Protein AF-A0A1F6MD33-F1 (afdb_monomer)

pLDDT: mean 93.13, std 9.84, range [43.56, 98.75]

InterPro domains:
  IPR003477 mRNA interferase PemK-like [PF02452] (29-119)
  IPR011067 Plasmid maintenance toxin/Cell growth inhibitor [G3DSA:2.30.30.110] (26-127)

Organism: NCBI:txid1798683

Sequence (127 aa):
MIIDKRFDAWNTLKKNIHAGERVPLFHEREIWWCALGANVGFEQDGKNELFERPVLVLKKFNRYVLFILPLTRSRRRTAYTYDMGHNDSAIILSQVRLVSSKRLLRRMRKMAVWQFNEVRCVFLALV

Foldseek 3Di:
DPPPFPQVLQVVLVVVLVPDPDQDDDDAQWKFWFQPGTDPDPADWADDSSSTFIWGFLADPDSFKTKIWTKDQDPDDDLQWADPDDRRIITRLVNIDMDTSSRGDGIDGGHDPVSSVVSVVSSVVVD

Secondary structure (DSSP, 8-state):
------HHHHHHHHHHHHH--------TTEEEEEE----STTS---BTTTTEEEEEEEEE-SSSEEEEEEEE------TTEEE--SSS-EEEGGG-EEEEGGGEEEEEEE--HHHHHHHHHHHHTT-

Structure (mmCIF, N/CA/C/O backbone):
data_AF-A0A1F6MD33-F1
#
_entry.id   AF-A0A1F6MD33-F1
#
loop_
_atom_site.group_PDB
_atom_site.id
_atom_site.type_symbol
_atom_site.label_atom_id
_atom_site.label_alt_id
_atom_site.label_comp_id
_atom_site.label_asym_id
_atom_site.label_entity_id
_atom_site.label_seq_id
_atom_site.pdbx_PDB_ins_code
_atom_site.Cartn_x
_atom_site.Cartn_y
_atom_site.Cartn_z
_atom_site.occupancy
_atom_site.B_iso_or_equiv
_atom_site.auth_seq_id
_atom_site.auth_comp_id
_atom_site.au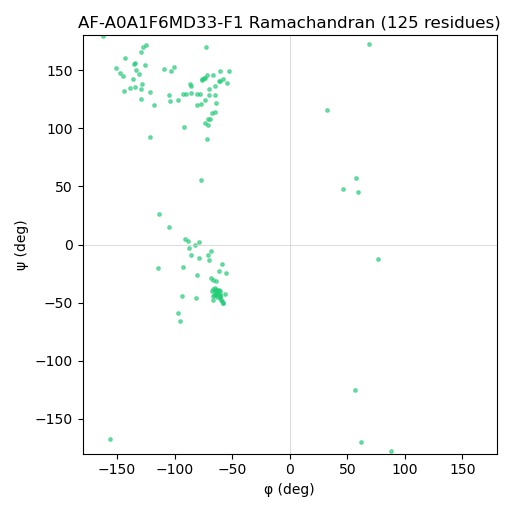th_asym_id
_atom_site.auth_atom_id
_atom_site.pdbx_PDB_model_num
ATOM 1 N N . MET A 1 1 ? 4.272 -23.199 -16.114 1.00 43.56 1 MET A N 1
ATOM 2 C CA . MET A 1 1 ? 3.913 -23.728 -14.782 1.00 43.56 1 MET A CA 1
ATOM 3 C C . MET A 1 1 ? 2.929 -22.748 -14.158 1.00 43.56 1 MET A C 1
ATOM 5 O O . MET A 1 1 ? 3.335 -21.636 -13.840 1.00 43.56 1 MET A O 1
ATOM 9 N N . ILE A 1 2 ? 1.634 -23.078 -14.116 1.00 52.53 2 ILE A N 1
ATOM 10 C CA . ILE A 1 2 ? 0.643 -22.235 -13.432 1.00 52.53 2 ILE A CA 1
ATOM 11 C C . ILE A 1 2 ? 0.952 -22.368 -11.942 1.00 52.53 2 ILE A C 1
ATOM 13 O O . ILE A 1 2 ? 0.788 -23.440 -11.370 1.00 52.53 2 ILE A O 1
ATOM 17 N N . ILE A 1 3 ? 1.506 -21.315 -11.343 1.00 62.78 3 ILE A N 1
ATOM 18 C CA . ILE A 1 3 ? 1.610 -21.236 -9.889 1.00 62.78 3 ILE A CA 1
ATOM 19 C C . ILE A 1 3 ? 0.179 -21.117 -9.392 1.00 62.78 3 ILE A C 1
ATOM 21 O O . ILE A 1 3 ? -0.482 -20.113 -9.666 1.00 62.78 3 ILE A O 1
ATOM 25 N N . ASP A 1 4 ? -0.289 -22.149 -8.701 1.00 78.12 4 ASP A N 1
ATOM 26 C CA . ASP A 1 4 ? -1.607 -22.124 -8.098 1.00 78.12 4 ASP A CA 1
ATOM 27 C C . ASP A 1 4 ? -1.626 -21.037 -7.016 1.00 78.12 4 ASP A C 1
ATOM 29 O O . ASP A 1 4 ? -0.853 -21.059 -6.047 1.00 78.12 4 ASP A O 1
ATOM 33 N N . LYS A 1 5 ? -2.420 -19.989 -7.242 1.00 87.44 5 LYS A N 1
ATOM 34 C CA . LYS A 1 5 ? -2.508 -18.872 -6.302 1.00 87.44 5 LYS A CA 1
ATOM 35 C C . LYS A 1 5 ? -3.350 -19.315 -5.112 1.00 87.44 5 LYS A C 1
ATOM 37 O O . LYS A 1 5 ? -4.385 -19.950 -5.257 1.00 87.44 5 LYS A O 1
ATOM 42 N N . ARG A 1 6 ? -2.955 -18.892 -3.910 1.00 93.88 6 ARG A N 1
ATOM 43 C CA . ARG A 1 6 ? -3.633 -19.239 -2.647 1.00 93.88 6 ARG A CA 1
ATOM 44 C C . ARG A 1 6 ? -4.930 -18.435 -2.429 1.00 93.88 6 ARG A C 1
ATOM 46 O O . ARG A 1 6 ? -5.063 -17.745 -1.417 1.00 93.88 6 ARG A O 1
ATOM 53 N N . PHE A 1 7 ? -5.864 -18.483 -3.380 1.00 95.69 7 PHE A N 1
ATOM 54 C CA . PHE A 1 7 ? -7.109 -17.707 -3.342 1.00 95.69 7 PHE A CA 1
ATOM 55 C C . PHE A 1 7 ? -8.009 -18.087 -2.164 1.00 95.69 7 PHE A C 1
ATOM 57 O O . PHE A 1 7 ? -8.503 -17.192 -1.479 1.00 95.69 7 PHE A O 1
ATOM 64 N N . ASP A 1 8 ? -8.157 -19.378 -1.863 1.00 96.50 8 ASP A N 1
ATOM 65 C CA . ASP A 1 8 ? -9.012 -19.831 -0.758 1.00 96.50 8 ASP A CA 1
ATOM 66 C C . ASP A 1 8 ? -8.469 -19.401 0.604 1.00 96.50 8 ASP A C 1
ATOM 68 O O . ASP A 1 8 ? -9.197 -18.847 1.430 1.00 96.50 8 ASP A O 1
ATOM 72 N N . ALA A 1 9 ? -7.158 -19.550 0.814 1.00 96.75 9 ALA A N 1
ATOM 73 C CA . ALA A 1 9 ? -6.505 -19.065 2.027 1.00 96.75 9 ALA A CA 1
ATOM 74 C C . ALA A 1 9 ? -6.641 -17.539 2.168 1.00 96.75 9 ALA A C 1
ATOM 76 O O . ALA A 1 9 ? -6.893 -17.035 3.266 1.00 96.75 9 ALA A O 1
ATOM 77 N N . TRP A 1 10 ? -6.540 -16.795 1.060 1.00 97.25 10 TRP A N 1
ATOM 78 C CA . TRP A 1 10 ? -6.803 -15.359 1.070 1.00 97.25 10 TRP A CA 1
ATOM 79 C C . TRP A 1 10 ? -8.262 -15.042 1.410 1.00 97.25 10 TRP A C 1
ATOM 81 O O . TRP A 1 10 ? -8.515 -14.122 2.185 1.00 97.25 10 TRP A O 1
ATOM 91 N N . ASN A 1 11 ? -9.228 -15.788 0.874 1.00 97.69 11 ASN A N 1
ATOM 92 C CA . ASN A 1 11 ? -10.643 -15.582 1.169 1.00 97.69 11 ASN A CA 1
ATOM 93 C C . ASN A 1 11 ? -10.938 -15.769 2.664 1.00 97.69 11 ASN A C 1
ATOM 95 O O . ASN A 1 11 ? -11.596 -14.922 3.272 1.00 97.69 11 ASN A O 1
ATOM 99 N N . THR A 1 12 ? -10.386 -16.819 3.277 1.00 98.00 12 THR A N 1
ATOM 100 C CA . THR A 1 12 ? -10.483 -17.052 4.725 1.00 98.00 12 THR A CA 1
ATOM 101 C C . THR A 1 12 ? -9.907 -15.877 5.516 1.00 98.00 12 THR A C 1
ATOM 103 O O . THR A 1 12 ? -10.592 -15.310 6.367 1.00 98.00 12 THR A O 1
ATOM 106 N N . LEU A 1 13 ? -8.692 -15.423 5.188 1.00 97.62 13 LEU A N 1
ATOM 107 C CA . LEU A 1 13 ? -8.091 -14.270 5.863 1.00 97.62 13 LEU A CA 1
ATOM 108 C C . LEU A 1 13 ? -8.893 -12.977 5.643 1.00 97.62 13 LEU A C 1
ATOM 110 O O . LEU A 1 13 ? -9.061 -12.187 6.570 1.00 97.62 13 LEU A O 1
ATOM 114 N N . LYS A 1 14 ? -9.421 -12.752 4.435 1.00 97.75 14 LYS A N 1
ATOM 115 C CA . LYS A 1 14 ? -10.239 -11.579 4.102 1.00 97.75 14 LYS A CA 1
ATOM 116 C C . LYS A 1 14 ? -11.497 -11.517 4.972 1.00 97.75 14 LYS A C 1
ATOM 118 O O . LYS A 1 14 ? -11.823 -10.433 5.455 1.00 97.75 14 LYS A O 1
ATOM 123 N N . LYS A 1 15 ? -12.170 -12.651 5.201 1.00 98.44 15 LYS A N 1
ATOM 124 C CA . LYS A 1 15 ? -13.323 -12.740 6.117 1.00 98.44 15 LYS A CA 1
ATOM 125 C C . LYS A 1 15 ? -12.926 -12.355 7.544 1.00 98.44 15 LYS A C 1
ATOM 127 O O . LYS A 1 15 ? -13.603 -11.532 8.151 1.00 98.44 15 LYS A O 1
ATOM 132 N N . ASN A 1 16 ? -11.782 -12.841 8.027 1.00 97.69 16 ASN A N 1
ATOM 133 C CA . ASN A 1 16 ? -11.270 -12.492 9.358 1.00 97.69 16 ASN A CA 1
ATOM 134 C C . ASN A 1 16 ? -10.933 -10.996 9.481 1.00 97.69 16 ASN A C 1
ATOM 136 O O . ASN A 1 16 ? -11.313 -10.354 10.456 1.00 97.69 16 ASN A O 1
ATOM 140 N N . ILE A 1 17 ? -10.277 -10.408 8.471 1.00 97.56 17 ILE A N 1
ATOM 141 C CA . ILE A 1 17 ? -9.997 -8.960 8.421 1.00 97.56 17 ILE A CA 1
ATOM 142 C C . ILE A 1 17 ? -11.301 -8.152 8.429 1.00 97.56 17 ILE A C 1
ATOM 144 O O . ILE A 1 17 ? -11.373 -7.101 9.063 1.00 97.56 17 ILE A O 1
ATOM 148 N N . HIS A 1 18 ? -12.326 -8.617 7.711 1.00 97.75 18 HIS A N 1
ATOM 149 C CA . HIS A 1 18 ? -13.623 -7.951 7.667 1.00 97.75 18 HIS A CA 1
ATOM 150 C C . HIS A 1 18 ? -14.334 -7.988 9.026 1.00 97.75 18 HIS A C 1
ATOM 152 O O . HIS A 1 18 ? -14.785 -6.935 9.487 1.00 97.75 18 HIS A O 1
ATOM 158 N N . ALA A 1 19 ? -14.382 -9.163 9.661 1.00 97.81 19 ALA A N 1
ATOM 159 C CA . ALA A 1 19 ? -15.023 -9.381 10.956 1.00 97.81 19 ALA A CA 1
ATOM 160 C C . ALA A 1 19 ? -14.290 -8.687 12.116 1.00 97.81 19 ALA A C 1
ATOM 162 O O . ALA A 1 19 ? -14.922 -8.284 13.085 1.00 97.81 19 ALA A O 1
ATOM 163 N N . GLY A 1 20 ? -12.970 -8.501 12.014 1.00 95.00 20 GLY A N 1
ATOM 164 C CA . GLY A 1 20 ? -12.183 -7.845 13.054 1.00 95.00 20 GLY A CA 1
ATOM 165 C C . GLY A 1 20 ? -12.619 -6.401 13.329 1.00 95.00 20 GLY A C 1
ATOM 166 O O . GLY A 1 20 ? -12.898 -5.622 12.414 1.00 95.00 20 GLY A O 1
ATOM 167 N N . GLU A 1 21 ? -12.617 -6.011 14.601 1.00 93.31 21 GLU A N 1
ATOM 168 C CA . GLU A 1 21 ? -13.035 -4.674 15.057 1.00 93.31 21 GLU A CA 1
ATOM 169 C C . GLU A 1 21 ? -11.912 -3.629 14.997 1.00 93.31 21 GLU A C 1
ATOM 171 O O . GLU A 1 21 ? -12.137 -2.432 15.167 1.00 93.31 21 GLU A O 1
ATOM 176 N N . ARG A 1 22 ? -10.677 -4.065 14.729 1.00 93.88 22 ARG A N 1
ATOM 177 C CA . ARG A 1 22 ? -9.501 -3.195 14.728 1.00 93.88 22 ARG A CA 1
ATOM 178 C C . ARG A 1 22 ? -9.593 -2.129 13.634 1.00 93.88 22 ARG A C 1
ATOM 180 O O . ARG A 1 22 ? -9.609 -2.442 12.445 1.00 93.88 22 ARG A O 1
ATOM 187 N N . VAL A 1 23 ? -9.525 -0.862 14.042 1.00 94.44 23 VAL A N 1
ATOM 188 C CA . VAL A 1 23 ? -9.449 0.304 13.146 1.00 94.44 23 VAL A CA 1
ATOM 189 C C . VAL A 1 23 ? -8.167 1.083 13.450 1.00 94.44 23 VAL A C 1
ATOM 191 O O . VAL A 1 23 ? -8.157 1.933 14.343 1.00 94.44 23 VAL A O 1
ATOM 194 N N . PRO A 1 24 ? -7.062 0.798 12.740 1.00 96.06 24 PRO A N 1
ATOM 195 C CA . PRO A 1 24 ? -5.795 1.481 12.961 1.00 96.06 24 PRO A CA 1
ATOM 196 C C . PRO A 1 24 ? -5.905 2.987 12.701 1.00 96.06 24 PRO A C 1
ATOM 198 O O . PRO A 1 24 ? -6.538 3.420 11.736 1.00 96.06 24 PRO A O 1
ATOM 201 N N . LEU A 1 25 ? -5.236 3.792 13.530 1.00 97.00 25 LEU A N 1
ATOM 202 C CA . LEU A 1 25 ? -4.970 5.193 13.216 1.00 97.00 25 LEU A CA 1
ATOM 203 C C . LEU A 1 25 ? -3.764 5.270 12.280 1.00 97.00 25 LEU A C 1
ATOM 205 O O . LEU A 1 25 ? -2.720 4.686 12.557 1.00 97.00 25 LEU A O 1
ATOM 209 N N . PHE A 1 26 ? -3.916 5.998 11.179 1.00 98.38 26 PHE A N 1
ATOM 210 C CA . PHE A 1 26 ? -2.888 6.153 10.155 1.00 98.38 26 PHE A CA 1
ATOM 211 C C . PHE A 1 26 ? -2.898 7.570 9.577 1.00 98.38 26 PHE A C 1
ATOM 213 O O . PHE A 1 26 ? -3.906 8.295 9.651 1.00 98.38 26 PHE A O 1
ATOM 220 N N . HIS A 1 27 ? -1.778 7.933 8.958 1.00 98.56 27 HIS A N 1
ATOM 221 C CA . HIS A 1 27 ? -1.562 9.226 8.316 1.00 98.56 27 HIS A CA 1
ATOM 222 C C . HIS A 1 27 ? -0.896 9.065 6.950 1.00 98.56 27 HIS A C 1
ATOM 224 O O . HIS A 1 27 ? -0.173 8.101 6.703 1.00 98.56 27 HIS A O 1
ATOM 230 N N . GLU A 1 28 ? -1.106 10.047 6.073 1.00 98.75 28 GLU A N 1
ATOM 231 C CA . GLU A 1 28 ? -0.328 10.179 4.839 1.00 98.75 2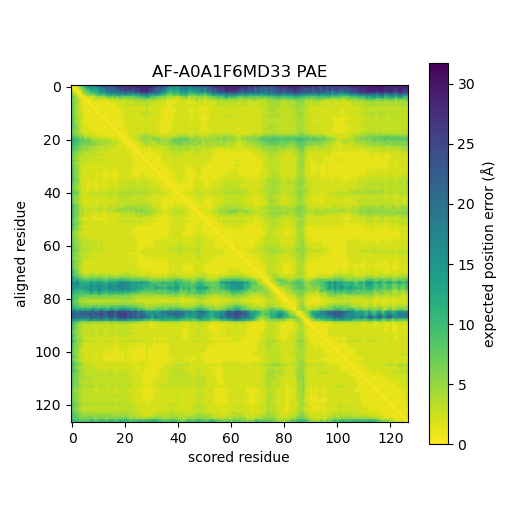8 GLU A CA 1
ATOM 232 C C . GLU A 1 28 ? 1.176 10.171 5.158 1.00 98.75 28 GLU A C 1
ATOM 234 O O . GLU A 1 28 ? 1.598 10.624 6.232 1.00 98.75 28 GLU A O 1
ATOM 239 N N . ARG A 1 29 ? 1.983 9.666 4.216 1.00 98.38 29 ARG A N 1
ATOM 240 C CA . ARG A 1 29 ? 3.441 9.447 4.334 1.00 98.38 29 ARG A CA 1
ATOM 241 C C . ARG A 1 29 ? 3.860 8.240 5.158 1.00 98.38 29 ARG A C 1
ATOM 243 O O . ARG A 1 29 ? 5.037 7.884 5.157 1.00 98.38 29 ARG A O 1
ATOM 250 N N . GLU A 1 30 ? 2.957 7.621 5.903 1.00 98.56 30 GLU A N 1
ATOM 251 C CA . GLU A 1 30 ? 3.314 6.428 6.660 1.00 98.56 30 GLU A CA 1
ATOM 252 C C . GLU A 1 30 ? 3.455 5.219 5.740 1.00 98.56 30 GLU A C 1
ATOM 254 O O . GLU A 1 30 ? 2.703 5.050 4.784 1.00 98.56 30 GLU A O 1
ATOM 259 N N . ILE A 1 31 ? 4.422 4.365 6.057 1.00 97.94 31 ILE A N 1
ATOM 260 C CA . ILE A 1 31 ? 4.607 3.072 5.416 1.00 97.94 31 ILE A CA 1
ATOM 261 C C . ILE A 1 31 ? 4.114 2.005 6.382 1.00 97.94 31 ILE A C 1
ATOM 263 O O . ILE A 1 31 ? 4.520 1.973 7.547 1.00 97.94 31 ILE A O 1
ATOM 267 N N . TRP A 1 32 ? 3.256 1.128 5.885 1.00 98.44 32 TRP A N 1
ATOM 268 C CA . TRP A 1 32 ? 2.591 0.089 6.658 1.00 98.44 32 TRP A CA 1
ATOM 269 C C . TRP A 1 32 ? 2.708 -1.254 5.959 1.00 98.44 32 TRP A C 1
ATOM 271 O O . TRP A 1 32 ? 2.633 -1.324 4.739 1.00 98.44 32 TRP A O 1
ATOM 281 N N . TRP A 1 33 ? 2.801 -2.336 6.722 1.00 98.06 33 TRP A N 1
ATOM 282 C CA . TRP A 1 33 ? 2.424 -3.640 6.187 1.00 98.06 33 TRP A CA 1
ATOM 283 C C . TRP A 1 33 ? 0.911 -3.682 6.013 1.00 98.06 33 TRP A C 1
ATOM 285 O O . TRP A 1 33 ? 0.169 -3.356 6.941 1.00 98.06 33 TRP A O 1
ATOM 295 N N . CYS A 1 34 ? 0.466 -4.066 4.824 1.00 98.12 34 CYS A N 1
ATOM 296 C CA . CYS A 1 34 ? -0.937 -4.121 4.446 1.00 98.12 34 CYS A CA 1
ATOM 297 C C . CYS A 1 34 ? -1.262 -5.482 3.837 1.00 98.12 34 CYS A C 1
ATOM 299 O O . CYS A 1 34 ? -0.523 -5.958 2.972 1.00 98.12 34 CYS A O 1
ATOM 301 N N . ALA A 1 35 ? -2.373 -6.081 4.261 1.00 98.19 35 ALA A N 1
ATOM 302 C CA . ALA A 1 35 ? -2.925 -7.291 3.665 1.00 98.19 35 ALA A CA 1
ATOM 303 C C . ALA A 1 35 ? -3.535 -6.972 2.283 1.00 98.19 35 ALA A C 1
ATOM 305 O O . ALA A 1 35 ? -4.712 -6.599 2.164 1.00 98.19 35 ALA A O 1
ATOM 306 N N . LEU A 1 36 ? -2.715 -7.089 1.234 1.00 97.31 36 LEU A N 1
ATOM 307 C CA . LEU A 1 36 ? -3.114 -6.854 -0.158 1.00 97.31 36 LEU A CA 1
ATOM 308 C C . LEU A 1 36 ? -3.834 -8.054 -0.771 1.00 97.31 36 LEU A C 1
ATOM 310 O O . LEU A 1 36 ? -4.671 -7.861 -1.651 1.00 97.31 36 LEU A O 1
ATOM 314 N N . GLY A 1 37 ? -3.561 -9.259 -0.272 1.00 97.06 37 GLY A N 1
ATOM 315 C CA . GLY A 1 37 ? -4.216 -10.478 -0.735 1.00 97.06 37 GLY A CA 1
ATOM 316 C C . GLY A 1 37 ? -3.547 -11.162 -1.920 1.00 97.06 37 GLY A C 1
ATOM 317 O O . GLY A 1 37 ? -2.507 -10.717 -2.408 1.00 97.06 37 GLY A O 1
ATOM 318 N N . ALA A 1 38 ? -4.178 -12.251 -2.359 1.00 96.44 38 ALA A N 1
ATOM 319 C CA . ALA A 1 38 ? -3.956 -12.859 -3.666 1.00 96.44 38 ALA A CA 1
ATOM 320 C C . ALA A 1 38 ? -4.930 -12.242 -4.681 1.00 96.44 38 ALA A C 1
ATOM 322 O O . ALA A 1 38 ? -6.135 -12.170 -4.426 1.00 96.44 38 ALA A O 1
ATOM 323 N N . ASN A 1 39 ? -4.400 -11.789 -5.809 1.00 95.75 39 ASN A N 1
ATOM 324 C CA . ASN A 1 39 ? -5.084 -10.987 -6.813 1.00 95.75 39 ASN A CA 1
ATOM 325 C C . ASN A 1 39 ? -5.004 -11.625 -8.204 1.00 95.75 39 ASN A C 1
ATOM 327 O O . ASN A 1 39 ? -4.293 -12.608 -8.425 1.00 95.75 39 ASN A O 1
ATOM 331 N N . VAL A 1 40 ? -5.743 -11.066 -9.158 1.00 95.50 40 VAL A N 1
ATOM 332 C CA . VAL A 1 40 ? -5.872 -11.616 -10.511 1.00 95.50 40 VAL A CA 1
ATOM 333 C C . VAL A 1 40 ? -4.729 -11.135 -11.408 1.00 95.50 40 VAL A C 1
ATOM 335 O O . VAL A 1 40 ? -4.361 -9.964 -11.401 1.00 95.50 40 VAL A O 1
ATOM 338 N N . GLY A 1 41 ? -4.155 -12.041 -12.203 1.00 93.81 41 GLY A N 1
ATOM 339 C CA . GLY A 1 41 ? -3.143 -11.688 -13.203 1.00 93.81 41 GLY A CA 1
ATOM 340 C C . GLY A 1 41 ? -1.922 -10.968 -12.612 1.00 93.81 41 GLY A C 1
ATOM 341 O O . GLY A 1 41 ? -1.273 -11.490 -11.700 1.00 93.81 41 GLY A O 1
ATOM 342 N N . PHE A 1 42 ? -1.625 -9.782 -13.158 1.00 92.25 42 PHE A N 1
ATOM 343 C CA . PHE A 1 42 ? -0.427 -8.964 -12.888 1.00 92.25 42 PHE A CA 1
ATOM 344 C C . PHE A 1 42 ? -0.583 -7.948 -11.750 1.00 92.25 42 PHE A C 1
ATOM 346 O O . PHE A 1 42 ? 0.312 -7.140 -11.488 1.00 92.25 42 PHE A O 1
ATOM 353 N N . GLU A 1 43 ? -1.726 -7.977 -11.079 1.00 95.69 43 GLU A N 1
ATOM 354 C CA . GLU A 1 43 ? -1.976 -7.217 -9.868 1.00 95.69 43 GLU A CA 1
ATOM 355 C C . GLU A 1 43 ? -0.965 -7.545 -8.759 1.00 95.69 43 GLU A C 1
ATOM 357 O O . GLU A 1 43 ? -0.557 -8.695 -8.581 1.00 95.69 43 GLU A O 1
ATOM 362 N N . GLN A 1 44 ? -0.557 -6.538 -7.980 1.00 94.94 44 GLN A N 1
ATOM 363 C CA . GLN A 1 44 ? 0.429 -6.760 -6.921 1.00 94.94 44 GLN A CA 1
ATOM 364 C C . GLN A 1 44 ? -0.129 -7.560 -5.751 1.00 94.94 44 GLN A C 1
ATOM 366 O O . GLN A 1 44 ? -0.847 -7.047 -4.892 1.00 94.94 44 GLN A O 1
ATOM 371 N N . ASP A 1 45 ? 0.327 -8.803 -5.675 1.00 95.62 45 ASP A N 1
ATOM 372 C CA . ASP A 1 45 ? 0.060 -9.701 -4.566 1.00 95.62 45 ASP A CA 1
ATOM 373 C C . ASP A 1 45 ? 0.816 -9.311 -3.298 1.00 95.62 45 ASP A C 1
ATOM 375 O O . ASP A 1 45 ? 1.970 -8.848 -3.313 1.00 95.62 45 ASP A O 1
ATOM 379 N N . GLY A 1 46 ? 0.159 -9.567 -2.173 1.00 95.19 46 GLY A N 1
ATOM 380 C CA . GLY A 1 46 ? 0.830 -9.716 -0.897 1.00 95.19 46 GLY A CA 1
ATOM 381 C C . GLY A 1 46 ? 1.592 -11.038 -0.799 1.00 95.19 46 GLY A C 1
ATOM 382 O O . GLY A 1 46 ? 1.471 -11.914 -1.652 1.00 95.19 46 GLY A O 1
ATOM 383 N N . LYS A 1 47 ? 2.413 -11.182 0.240 1.00 92.00 47 LYS A N 1
ATOM 384 C CA . LYS A 1 47 ? 3.255 -12.365 0.461 1.00 92.00 47 LYS A CA 1
ATOM 385 C C . LYS A 1 47 ? 3.050 -12.941 1.860 1.00 92.00 47 LYS A C 1
ATOM 387 O O . LYS A 1 47 ? 2.459 -12.295 2.722 1.00 92.00 47 LYS A O 1
ATOM 392 N N . ASN A 1 48 ? 3.604 -14.131 2.083 1.00 92.94 48 ASN A N 1
ATOM 393 C CA . ASN A 1 48 ? 3.551 -14.857 3.354 1.00 92.94 48 ASN A CA 1
ATOM 394 C C . ASN A 1 48 ? 2.110 -15.214 3.768 1.00 92.94 48 ASN A C 1
ATOM 396 O O . ASN A 1 48 ? 1.174 -15.099 2.979 1.00 92.94 48 ASN A O 1
ATOM 400 N N . GLU A 1 49 ? 1.932 -15.682 5.000 1.00 94.06 49 GLU A N 1
ATOM 401 C CA . GLU A 1 49 ? 0.645 -16.157 5.528 1.00 94.06 49 GLU A CA 1
ATOM 402 C C . GLU A 1 49 ? -0.424 -15.064 5.605 1.00 94.06 49 GLU A C 1
ATOM 404 O O . GLU A 1 49 ? -1.605 -15.334 5.400 1.00 94.06 49 GLU A O 1
ATOM 409 N N . LEU A 1 50 ? -0.006 -13.817 5.837 1.00 96.19 50 LEU A N 1
ATOM 410 C CA . LEU A 1 50 ? -0.909 -12.671 5.958 1.00 96.19 50 LEU A CA 1
ATOM 411 C C . LEU A 1 50 ? -1.213 -11.984 4.622 1.00 96.19 50 LEU A C 1
ATOM 413 O O . LEU A 1 50 ? -1.892 -10.956 4.608 1.00 96.19 50 LEU A O 1
ATOM 417 N N . PHE A 1 51 ? -0.698 -12.513 3.504 1.00 97.31 51 PHE A N 1
ATOM 418 C CA . PHE A 1 51 ? -0.785 -11.875 2.189 1.00 97.31 51 PHE A CA 1
ATOM 419 C C . PHE A 1 51 ? -0.424 -10.387 2.270 1.00 97.31 51 PHE A C 1
ATOM 421 O O . PHE A 1 51 ? -1.146 -9.508 1.783 1.00 97.31 51 PHE A O 1
ATOM 428 N N . GLU A 1 52 ? 0.692 -10.103 2.937 1.00 96.75 52 GLU A N 1
ATOM 429 C CA . GLU A 1 52 ? 1.088 -8.760 3.319 1.00 96.75 52 GLU A CA 1
ATOM 430 C C . GLU A 1 52 ? 2.192 -8.198 2.428 1.00 96.75 52 GLU A C 1
ATOM 432 O O . GLU A 1 52 ? 3.045 -8.913 1.895 1.00 96.75 52 GLU A O 1
ATOM 437 N N . ARG A 1 53 ? 2.179 -6.879 2.267 1.00 96.19 53 ARG A N 1
ATOM 438 C CA . ARG A 1 53 ? 3.223 -6.127 1.577 1.00 96.19 53 ARG A CA 1
ATOM 439 C C . ARG A 1 53 ? 3.364 -4.747 2.212 1.00 96.19 53 ARG A C 1
ATOM 441 O O . ARG A 1 53 ? 2.355 -4.200 2.659 1.00 96.19 53 ARG A O 1
ATOM 448 N N . PRO A 1 54 ? 4.570 -4.157 2.244 1.00 97.00 54 PRO A N 1
ATOM 449 C CA . PRO A 1 54 ? 4.716 -2.766 2.634 1.00 97.00 54 PRO A CA 1
ATOM 450 C C . PRO A 1 54 ? 4.014 -1.857 1.622 1.00 97.00 54 PRO A C 1
ATOM 452 O O . PRO A 1 54 ? 4.145 -2.050 0.414 1.00 97.00 54 PRO A O 1
ATOM 455 N N . VAL A 1 55 ? 3.282 -0.862 2.104 1.00 98.06 55 VAL A N 1
ATOM 456 C CA . VAL A 1 55 ? 2.573 0.123 1.289 1.00 98.06 55 VAL A CA 1
ATOM 457 C C . VAL A 1 55 ? 2.781 1.518 1.865 1.00 98.06 55 VAL A C 1
ATOM 459 O O . VAL A 1 55 ? 2.807 1.685 3.083 1.00 98.06 55 VAL A O 1
ATOM 462 N N . LEU A 1 56 ? 2.915 2.516 1.000 1.00 98.38 56 LEU A N 1
ATOM 463 C CA . LEU A 1 56 ? 2.891 3.928 1.367 1.00 98.38 56 LEU A CA 1
ATOM 464 C C . LEU A 1 56 ? 1.439 4.411 1.408 1.00 98.38 56 LEU A C 1
ATOM 466 O O . LEU A 1 56 ? 0.709 4.224 0.438 1.00 98.38 56 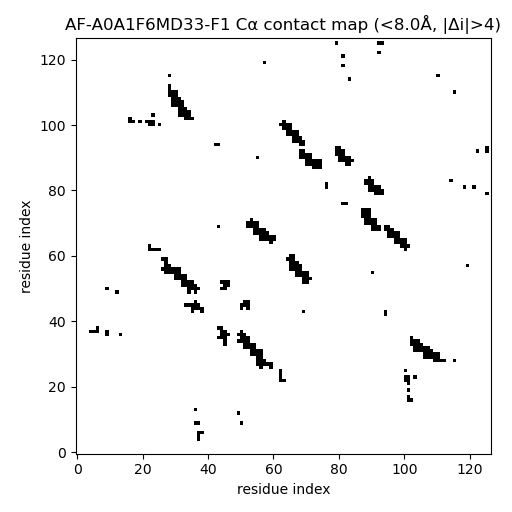LEU A O 1
ATOM 470 N N . VAL A 1 57 ? 1.032 5.076 2.489 1.00 98.75 57 VAL A N 1
ATOM 471 C CA . VAL A 1 57 ? -0.239 5.809 2.553 1.00 98.75 57 VAL A CA 1
ATOM 472 C C . VAL A 1 57 ? -0.108 7.086 1.725 1.00 98.75 57 VAL A C 1
ATOM 474 O O . VAL A 1 57 ? 0.526 8.056 2.152 1.00 98.75 57 VAL A O 1
ATOM 477 N N . LEU A 1 58 ? -0.719 7.079 0.542 1.00 98.62 58 LEU A N 1
ATOM 478 C CA . LEU A 1 58 ? -0.693 8.194 -0.404 1.00 98.62 58 LEU A CA 1
ATOM 479 C C . LEU A 1 58 ? -1.727 9.266 -0.043 1.00 98.62 58 LEU A C 1
ATOM 481 O O . LEU A 1 58 ? -1.417 10.454 -0.042 1.00 98.62 58 LEU A O 1
ATOM 485 N N . LYS A 1 59 ? -2.957 8.846 0.272 1.00 98.56 59 LYS A N 1
ATOM 486 C CA . LYS A 1 59 ? -4.064 9.751 0.599 1.00 98.56 59 LYS A CA 1
ATOM 487 C C . LYS A 1 59 ? -4.938 9.149 1.686 1.00 98.56 59 LYS A C 1
ATOM 489 O O . LYS A 1 59 ? -5.358 7.999 1.573 1.00 98.56 59 LYS A O 1
ATOM 494 N N . LYS A 1 60 ? -5.256 9.937 2.713 1.00 98.50 60 LYS A N 1
ATOM 495 C CA . LYS A 1 60 ? -6.285 9.594 3.700 1.00 98.50 60 LYS A CA 1
ATOM 496 C C . LYS A 1 60 ? -7.592 10.274 3.307 1.00 98.50 60 LYS A C 1
ATOM 498 O O . LYS A 1 60 ? -7.619 11.494 3.173 1.00 98.50 60 LYS A O 1
ATOM 503 N N . PHE A 1 61 ? -8.658 9.493 3.149 1.00 98.44 61 PHE A N 1
ATOM 504 C CA . PHE A 1 61 ? -9.998 10.032 2.894 1.00 98.44 61 PHE A CA 1
ATOM 505 C C . PHE A 1 61 ? -10.780 10.198 4.191 1.00 98.44 61 PHE A C 1
ATOM 507 O O . PHE A 1 61 ? -11.392 11.229 4.436 1.00 98.44 61 PHE A O 1
ATOM 514 N N . ASN A 1 62 ? -10.720 9.187 5.053 1.00 97.94 62 ASN A N 1
ATOM 515 C CA . ASN A 1 62 ? -11.276 9.219 6.400 1.00 97.94 62 ASN A CA 1
ATOM 516 C C . ASN A 1 62 ? -10.526 8.196 7.272 1.00 97.94 62 ASN A C 1
ATOM 518 O O . ASN A 1 62 ? -9.471 7.691 6.889 1.00 97.94 62 ASN A O 1
ATOM 522 N N . ARG A 1 63 ? -11.031 7.881 8.468 1.00 97.56 63 ARG A N 1
ATOM 523 C CA . ARG A 1 63 ? -10.391 6.905 9.371 1.00 97.56 63 ARG A CA 1
ATOM 524 C C . ARG A 1 63 ? -10.489 5.437 8.915 1.00 97.56 63 ARG A C 1
ATOM 526 O O . ARG A 1 63 ? -9.846 4.577 9.511 1.00 97.56 63 ARG A O 1
ATOM 533 N N . TYR A 1 64 ? -11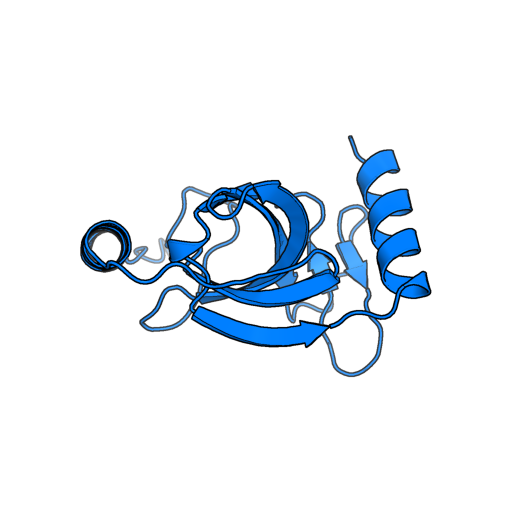.280 5.147 7.886 1.00 98.19 64 TYR A N 1
ATOM 534 C CA . TYR A 1 64 ? -11.564 3.798 7.390 1.00 98.19 64 TYR A CA 1
ATOM 535 C C . TYR A 1 64 ? -11.038 3.539 5.981 1.00 98.19 64 TYR A C 1
ATOM 537 O O . TYR A 1 64 ? -10.898 2.378 5.611 1.00 98.19 64 TYR A O 1
ATOM 545 N N . VAL A 1 65 ? -10.764 4.582 5.194 1.00 98.38 65 VAL A N 1
ATOM 546 C CA . VAL A 1 65 ? -10.477 4.473 3.759 1.00 98.38 65 VAL A CA 1
ATOM 547 C C . VAL A 1 65 ? -9.266 5.319 3.374 1.00 98.38 65 VAL A C 1
ATOM 549 O O . VAL A 1 65 ? -9.134 6.479 3.784 1.00 98.38 65 VAL A O 1
ATOM 552 N N . LEU A 1 66 ? -8.387 4.731 2.564 1.00 98.75 66 LEU A N 1
ATOM 553 C CA . LEU A 1 66 ? -7.139 5.338 2.120 1.00 98.75 66 LEU A CA 1
ATOM 554 C C . LEU A 1 66 ? -6.707 4.835 0.742 1.00 98.75 66 LEU A C 1
ATOM 556 O O . LEU A 1 66 ? -6.978 3.688 0.383 1.00 98.75 66 LEU A O 1
ATOM 560 N N . PHE A 1 67 ? -5.977 5.678 0.011 1.00 98.69 67 PHE A N 1
ATOM 561 C CA . PHE A 1 67 ? -5.152 5.225 -1.102 1.00 98.69 67 PHE A CA 1
ATOM 562 C C . PHE A 1 67 ? -3.776 4.808 -0.621 1.00 98.69 67 PHE A C 1
ATOM 564 O O . PHE A 1 67 ? -3.141 5.495 0.190 1.00 98.69 67 PHE A O 1
ATOM 571 N N . ILE A 1 68 ? -3.305 3.703 -1.186 1.00 98.69 68 ILE A N 1
ATOM 572 C CA . ILE A 1 68 ? -1.974 3.175 -0.943 1.00 98.69 68 ILE A CA 1
ATOM 573 C C . ILE A 1 68 ? -1.205 2.968 -2.241 1.00 98.69 68 ILE A C 1
ATOM 575 O O . ILE A 1 68 ? -1.798 2.744 -3.294 1.00 98.69 68 ILE A O 1
ATOM 579 N N . LEU A 1 69 ? 0.121 3.006 -2.137 1.00 98.00 69 LEU A N 1
ATOM 580 C CA . LEU A 1 69 ? 1.052 2.589 -3.181 1.00 98.00 69 LEU A CA 1
ATOM 581 C C . LEU A 1 69 ? 1.900 1.417 -2.664 1.00 98.00 69 LEU A C 1
ATOM 583 O O . LEU A 1 69 ? 2.592 1.581 -1.654 1.00 98.00 69 LEU A O 1
ATOM 587 N N . PRO A 1 70 ? 1.862 0.232 -3.295 1.00 97.38 70 PRO A N 1
ATOM 588 C CA . PRO A 1 70 ? 2.665 -0.911 -2.878 1.00 97.38 70 PRO A CA 1
ATOM 589 C C . PRO A 1 70 ? 4.164 -0.692 -3.075 1.00 97.38 70 PRO A C 1
ATOM 591 O O . PRO A 1 70 ? 4.597 -0.086 -4.052 1.00 97.38 70 PRO A O 1
ATOM 594 N N . LEU A 1 71 ? 4.968 -1.259 -2.177 1.00 95.75 71 LEU A N 1
ATOM 595 C CA . LEU A 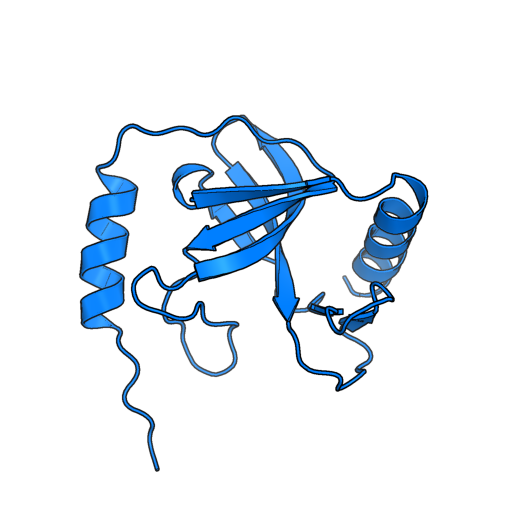1 71 ? 6.420 -1.300 -2.308 1.00 95.75 71 LEU A CA 1
ATOM 596 C C . LEU A 1 71 ? 6.886 -2.667 -2.823 1.00 95.75 71 LEU A C 1
ATOM 598 O O . LEU A 1 71 ? 6.286 -3.721 -2.572 1.00 95.75 71 LEU A O 1
ATOM 602 N N . THR A 1 72 ? 8.024 -2.669 -3.503 1.00 92.00 72 THR A N 1
ATOM 603 C CA . THR A 1 72 ? 8.705 -3.868 -3.984 1.00 92.00 72 THR A CA 1
ATOM 604 C C . THR A 1 72 ? 10.184 -3.824 -3.664 1.00 92.00 72 THR A C 1
ATOM 606 O O . THR A 1 72 ? 10.774 -2.753 -3.615 1.00 92.00 72 THR A O 1
ATOM 609 N N . ARG A 1 73 ? 10.777 -5.007 -3.480 1.00 88.00 73 ARG A N 1
ATOM 610 C CA . ARG A 1 73 ? 12.234 -5.167 -3.394 1.00 88.00 73 ARG A CA 1
ATOM 611 C C . ARG A 1 73 ? 12.905 -5.357 -4.754 1.00 88.00 73 ARG A C 1
ATOM 613 O O . ARG A 1 73 ? 14.114 -5.526 -4.837 1.00 88.00 73 ARG A O 1
ATOM 620 N N . SER A 1 74 ? 12.114 -5.415 -5.827 1.00 81.75 74 SER A N 1
ATOM 621 C CA . SER A 1 74 ? 12.672 -5.543 -7.167 1.00 81.75 74 SER A CA 1
ATOM 622 C C . SER A 1 74 ? 13.468 -4.291 -7.515 1.00 81.75 74 SER A C 1
ATOM 624 O O . SER A 1 74 ? 12.943 -3.185 -7.430 1.00 81.75 74 SER A O 1
ATOM 626 N N . ARG A 1 75 ? 14.710 -4.488 -7.963 1.00 68.56 75 ARG A N 1
ATOM 627 C CA . ARG A 1 75 ? 15.584 -3.428 -8.482 1.00 68.56 75 ARG A CA 1
ATOM 628 C C . ARG A 1 75 ? 15.258 -3.030 -9.929 1.00 68.56 75 ARG A C 1
ATOM 630 O O . ARG A 1 75 ? 15.965 -2.214 -10.510 1.00 68.56 75 ARG A O 1
ATOM 637 N N . ARG A 1 76 ? 14.222 -3.619 -10.546 1.00 71.94 76 ARG A N 1
ATOM 638 C CA . ARG A 1 76 ? 13.819 -3.269 -11.914 1.00 71.94 76 ARG A CA 1
ATOM 639 C C . ARG A 1 76 ? 13.189 -1.882 -11.921 1.00 71.94 76 ARG A C 1
ATOM 641 O O . ARG A 1 76 ? 12.032 -1.720 -11.540 1.00 71.94 76 ARG A O 1
ATOM 648 N N . ARG A 1 77 ? 13.967 -0.902 -12.373 1.00 74.12 77 ARG A N 1
ATOM 649 C CA . ARG A 1 77 ? 13.490 0.453 -12.638 1.00 74.12 77 ARG A CA 1
ATOM 650 C C . ARG A 1 77 ? 12.650 0.442 -13.910 1.00 74.12 77 ARG A C 1
ATOM 652 O O . ARG A 1 77 ? 13.096 -0.015 -14.957 1.00 74.12 77 ARG A O 1
ATOM 659 N N . THR A 1 78 ? 11.424 0.924 -13.793 1.00 83.06 78 THR A N 1
ATOM 660 C CA . THR A 1 78 ? 10.490 1.145 -14.901 1.00 83.06 78 THR A CA 1
ATOM 661 C C . THR A 1 78 ? 9.942 2.565 -14.805 1.00 83.06 78 THR A C 1
ATOM 663 O O . THR A 1 78 ? 10.032 3.184 -13.743 1.00 83.06 78 THR A O 1
ATOM 666 N N . ALA A 1 79 ? 9.306 3.060 -15.869 1.00 85.44 79 ALA A N 1
ATOM 667 C CA . ALA A 1 79 ? 8.610 4.351 -15.846 1.00 85.44 79 ALA A CA 1
ATOM 668 C C . ALA A 1 79 ? 7.495 4.426 -14.778 1.00 85.44 79 ALA A C 1
ATOM 670 O O . ALA A 1 79 ? 7.068 5.508 -14.396 1.00 85.44 79 ALA A O 1
ATOM 671 N N . TYR A 1 80 ? 7.047 3.278 -14.259 1.00 90.94 80 TYR A N 1
ATOM 672 C CA . TYR A 1 80 ? 5.951 3.162 -13.296 1.00 90.94 80 TYR A CA 1
ATOM 673 C C . TYR A 1 80 ? 6.425 2.880 -11.868 1.00 90.94 80 TYR A C 1
ATOM 675 O O . TYR A 1 80 ? 5.641 2.443 -11.022 1.00 90.94 80 TYR A O 1
ATOM 683 N N . THR A 1 81 ? 7.713 3.076 -11.590 1.00 93.19 81 THR A N 1
ATOM 684 C CA . THR A 1 81 ? 8.303 2.848 -10.268 1.00 93.19 81 THR A CA 1
ATOM 685 C C . THR A 1 81 ? 9.093 4.058 -9.809 1.00 93.19 81 THR A C 1
ATOM 687 O O . THR A 1 81 ? 9.868 4.608 -10.584 1.00 93.19 81 THR A O 1
ATOM 690 N N . TYR A 1 82 ? 8.963 4.407 -8.533 1.00 93.38 82 TYR A N 1
ATOM 691 C CA . TYR A 1 82 ? 9.808 5.400 -7.877 1.00 93.38 82 TYR A CA 1
ATOM 692 C C . TYR A 1 82 ? 10.823 4.693 -6.973 1.00 93.38 82 TYR A C 1
ATOM 694 O O . TYR A 1 82 ? 10.441 3.914 -6.096 1.00 93.38 82 TYR A O 1
ATOM 702 N N . ASP A 1 83 ? 12.110 4.947 -7.186 1.00 91.38 83 ASP A N 1
ATOM 703 C CA . ASP A 1 83 ? 13.191 4.407 -6.360 1.00 91.38 83 ASP A CA 1
ATOM 704 C C . ASP A 1 83 ? 13.330 5.244 -5.079 1.00 91.38 83 ASP A C 1
ATOM 706 O O . ASP A 1 83 ? 13.570 6.446 -5.150 1.00 91.38 83 ASP A O 1
ATOM 710 N N . MET A 1 84 ? 13.166 4.627 -3.903 1.00 87.81 84 MET A N 1
ATOM 711 C CA . MET A 1 84 ? 13.258 5.356 -2.632 1.00 87.81 84 MET A CA 1
ATOM 712 C C . MET A 1 84 ? 14.699 5.563 -2.140 1.00 87.81 84 MET A C 1
ATOM 714 O O . MET A 1 84 ? 14.882 6.150 -1.069 1.00 87.81 84 MET A O 1
ATOM 718 N N . GLY A 1 85 ? 15.706 5.074 -2.869 1.00 80.62 85 GLY A N 1
ATOM 719 C CA . GLY A 1 85 ? 17.094 5.048 -2.409 1.00 80.62 85 GLY A CA 1
ATOM 720 C C . GLY A 1 85 ? 17.325 4.055 -1.256 1.00 80.62 85 GLY A C 1
ATOM 721 O O . GLY A 1 85 ? 16.378 3.465 -0.745 1.00 80.62 85 GLY A O 1
ATOM 722 N N . HIS A 1 86 ? 18.600 3.858 -0.882 1.00 60.09 86 HIS A N 1
ATOM 723 C CA . HIS A 1 86 ? 19.133 2.996 0.199 1.00 60.09 86 HIS A CA 1
ATOM 724 C C . HIS A 1 86 ? 18.370 1.683 0.522 1.00 60.09 86 HIS A C 1
ATOM 726 O O . HIS A 1 86 ? 17.287 1.682 1.102 1.00 60.09 86 HIS A O 1
ATOM 732 N N . ASN A 1 87 ? 19.026 0.536 0.290 1.00 60.84 87 ASN A N 1
ATOM 733 C CA . ASN A 1 87 ? 18.540 -0.816 0.619 1.00 60.84 87 ASN A CA 1
ATOM 734 C C . ASN A 1 87 ? 17.184 -1.184 -0.021 1.00 60.84 87 ASN A C 1
ATOM 736 O O . ASN A 1 87 ? 16.236 -1.609 0.644 1.00 60.84 87 ASN A O 1
ATOM 740 N N . ASP A 1 88 ? 17.160 -1.091 -1.354 1.00 58.97 88 ASP A N 1
ATOM 741 C CA . ASP A 1 88 ? 16.367 -1.933 -2.260 1.00 58.97 88 ASP A CA 1
ATOM 742 C C . ASP A 1 88 ? 14.852 -1.918 -2.073 1.00 58.97 88 ASP A C 1
ATOM 744 O O . ASP A 1 88 ? 14.217 -2.972 -2.110 1.00 58.97 88 ASP A O 1
ATOM 748 N N . SER A 1 89 ? 14.227 -0.753 -1.899 1.00 83.81 89 SER A N 1
ATOM 749 C CA . SER A 1 89 ? 12.769 -0.690 -2.022 1.00 83.81 89 SER A CA 1
ATOM 750 C C . SER A 1 89 ? 12.305 0.417 -2.958 1.00 83.81 89 SER A C 1
ATOM 752 O O . SER A 1 89 ? 12.637 1.584 -2.790 1.00 83.81 89 SER A O 1
ATOM 754 N N . ALA A 1 90 ? 11.514 0.029 -3.954 1.00 92.81 90 ALA A N 1
ATOM 755 C CA . ALA A 1 90 ? 10.856 0.929 -4.888 1.00 92.81 90 ALA A CA 1
ATOM 756 C C . ALA A 1 90 ? 9.349 0.948 -4.615 1.00 92.81 90 ALA A C 1
ATOM 758 O O . ALA A 1 90 ? 8.775 -0.042 -4.156 1.00 92.81 90 ALA A O 1
ATOM 759 N N . ILE A 1 91 ? 8.703 2.067 -4.912 1.00 95.12 91 ILE A N 1
ATOM 760 C CA . ILE A 1 91 ? 7.248 2.221 -4.887 1.00 95.12 91 ILE A CA 1
ATOM 761 C C . ILE A 1 91 ? 6.727 1.921 -6.288 1.00 95.12 91 ILE A C 1
ATOM 763 O O . ILE A 1 91 ? 7.224 2.486 -7.258 1.00 95.12 91 ILE A O 1
ATOM 767 N N . ILE A 1 92 ? 5.728 1.049 -6.405 1.00 95.75 92 ILE A N 1
ATOM 768 C CA . ILE A 1 92 ? 5.098 0.727 -7.687 1.00 95.75 92 ILE A CA 1
ATOM 769 C C . ILE A 1 92 ? 3.895 1.654 -7.884 1.00 95.75 92 ILE A C 1
ATOM 771 O O . ILE A 1 92 ? 2.831 1.437 -7.305 1.00 95.75 92 ILE A O 1
ATOM 775 N N . LEU A 1 93 ? 4.077 2.692 -8.698 1.00 96.44 93 LEU A N 1
ATOM 776 C CA . LEU A 1 93 ? 3.108 3.769 -8.915 1.00 96.44 93 LEU A CA 1
ATOM 777 C C . LEU A 1 93 ? 1.848 3.274 -9.634 1.00 96.44 93 LEU A C 1
ATOM 779 O O . LEU A 1 93 ? 0.738 3.615 -9.238 1.00 96.44 93 LEU A O 1
ATOM 783 N N . SER A 1 94 ? 2.011 2.390 -10.623 1.00 95.25 94 SER A N 1
ATOM 784 C CA . SER A 1 94 ? 0.902 1.817 -11.407 1.00 95.25 94 SER A CA 1
ATOM 785 C C . SER A 1 94 ? -0.011 0.871 -10.622 1.00 95.25 94 SER A C 1
ATOM 787 O O . SER A 1 94 ? -1.001 0.382 -11.153 1.00 95.25 94 SER A O 1
ATOM 789 N N . GLN A 1 95 ? 0.325 0.567 -9.367 1.00 96.31 95 GLN A N 1
ATOM 790 C CA . GLN A 1 95 ? -0.377 -0.421 -8.545 1.00 96.31 95 GLN A CA 1
ATOM 791 C C . GLN A 1 95 ? -1.091 0.241 -7.364 1.00 96.31 95 GLN A C 1
ATOM 793 O O . GLN A 1 95 ? -1.306 -0.390 -6.328 1.00 96.31 95 GLN A O 1
ATOM 798 N N . VAL A 1 96 ? -1.448 1.519 -7.526 1.00 97.88 96 VAL A N 1
ATOM 799 C CA . VAL A 1 96 ? -2.276 2.277 -6.587 1.00 97.88 96 VAL A CA 1
ATOM 800 C C . VAL A 1 96 ? -3.595 1.563 -6.311 1.00 97.88 96 VAL A C 1
ATOM 802 O O . VAL A 1 96 ? -4.215 0.999 -7.212 1.00 97.88 96 VAL A O 1
ATOM 805 N N . ARG A 1 97 ? -4.029 1.562 -5.047 1.00 97.50 97 ARG A N 1
ATOM 806 C CA . ARG A 1 97 ? -5.297 0.936 -4.644 1.00 97.50 97 ARG A CA 1
ATOM 807 C C . ARG A 1 97 ? -5.994 1.698 -3.542 1.00 97.50 97 ARG A C 1
ATOM 809 O O . ARG A 1 97 ? -5.349 2.183 -2.612 1.00 97.50 97 ARG A O 1
ATOM 816 N N . LEU A 1 98 ? -7.324 1.709 -3.607 1.00 98.50 98 LEU A N 1
ATOM 817 C CA . LEU A 1 98 ? -8.173 2.036 -2.468 1.00 98.50 98 LEU A CA 1
ATOM 818 C C . LEU A 1 98 ? -8.247 0.820 -1.545 1.00 98.50 98 LEU A C 1
ATOM 820 O O . LEU A 1 98 ? -8.548 -0.288 -1.990 1.00 98.50 98 LEU A O 1
ATOM 824 N N . VAL A 1 99 ? -7.993 1.015 -0.256 1.00 98.50 99 VAL A N 1
ATOM 825 C CA . VAL A 1 99 ? -8.107 -0.053 0.741 1.00 98.50 99 VAL A CA 1
ATOM 826 C C . VAL A 1 99 ? -8.842 0.433 1.983 1.00 98.50 99 VAL A C 1
ATOM 828 O O . VAL A 1 99 ? -8.869 1.624 2.291 1.00 98.50 99 VAL A O 1
ATOM 831 N N . SER A 1 100 ? -9.429 -0.515 2.714 1.00 98.50 100 SER A N 1
ATOM 832 C CA . SER A 1 100 ? -9.902 -0.271 4.076 1.00 98.50 100 SER A CA 1
ATOM 833 C C . SER A 1 100 ? -8.725 -0.251 5.054 1.00 98.50 100 SER A C 1
ATOM 835 O O . SER A 1 100 ? -7.820 -1.081 4.943 1.00 98.50 100 SER A O 1
ATOM 837 N N . SER A 1 101 ? -8.765 0.627 6.056 1.00 98.38 101 SER A N 1
ATOM 838 C CA . SER A 1 101 ? -7.757 0.706 7.118 1.00 98.38 101 SER A CA 1
ATOM 839 C C . SER A 1 101 ? -7.657 -0.569 7.954 1.00 98.38 101 SER A C 1
ATOM 841 O O . SER A 1 101 ? -6.580 -0.851 8.474 1.00 98.38 101 SER A O 1
ATOM 843 N N . LYS A 1 102 ? -8.708 -1.405 7.992 1.00 98.31 102 LYS A N 1
ATOM 844 C CA . LYS A 1 102 ? -8.667 -2.747 8.605 1.00 98.31 102 LYS A CA 1
ATOM 845 C C . LYS A 1 102 ? -7.561 -3.638 8.024 1.00 98.31 102 LYS A C 1
ATOM 847 O O . LYS A 1 102 ? -7.089 -4.554 8.686 1.00 98.31 102 LYS A O 1
ATOM 852 N N . ARG A 1 103 ? -7.125 -3.372 6.787 1.00 98.12 103 ARG A N 1
ATOM 853 C CA . ARG A 1 103 ? -6.050 -4.122 6.118 1.00 98.12 103 ARG A CA 1
ATOM 854 C C . ARG A 1 103 ? -4.653 -3.721 6.584 1.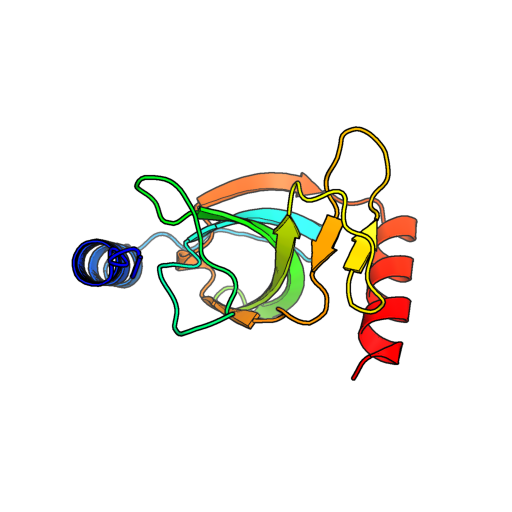00 98.12 103 ARG A C 1
ATOM 856 O O . ARG A 1 103 ? -3.699 -4.419 6.248 1.00 98.12 103 ARG A O 1
ATOM 863 N N . LEU A 1 104 ? -4.509 -2.620 7.322 1.00 98.44 104 LEU A N 1
ATOM 864 C CA . LEU A 1 104 ? -3.227 -2.181 7.863 1.00 98.44 104 LEU A CA 1
ATOM 865 C C . LEU A 1 104 ? -2.852 -3.0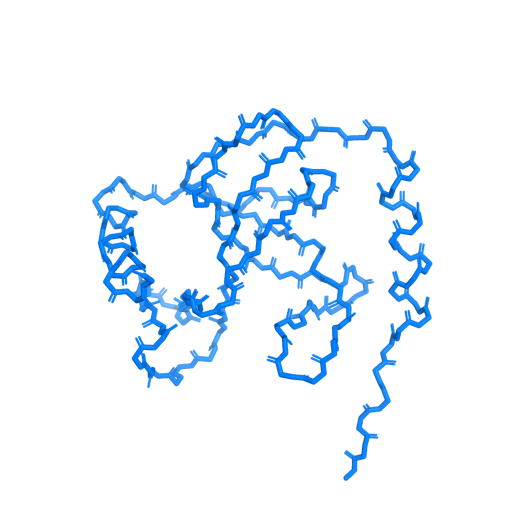34 9.080 1.00 98.44 104 LEU A C 1
ATOM 867 O O . LEU A 1 104 ? -3.561 -3.077 10.082 1.00 98.44 104 LEU A O 1
ATOM 871 N N . LEU A 1 105 ? -1.708 -3.709 8.998 1.00 97.56 105 LEU A N 1
ATOM 872 C CA . LEU A 1 105 ? -1.256 -4.677 9.993 1.00 97.56 105 LEU A CA 1
ATOM 873 C C . LEU A 1 105 ? -0.317 -4.021 11.006 1.00 97.56 105 LEU A C 1
ATOM 875 O O . LEU A 1 105 ? -0.690 -3.857 12.167 1.00 97.56 105 LEU A O 1
ATOM 879 N N . ARG A 1 106 ? 0.867 -3.578 10.570 1.00 97.12 106 ARG A N 1
ATOM 880 C CA . ARG A 1 106 ? 1.868 -2.923 11.430 1.00 97.12 106 ARG A CA 1
ATOM 881 C C . ARG A 1 106 ? 2.508 -1.728 10.725 1.00 97.12 106 ARG A C 1
ATOM 883 O O . ARG A 1 106 ? 2.888 -1.828 9.555 1.00 97.12 106 ARG A O 1
ATOM 890 N N . ARG A 1 107 ? 2.635 -0.604 11.436 1.00 97.81 107 ARG A N 1
ATOM 891 C CA . ARG A 1 107 ? 3.346 0.588 10.954 1.00 97.81 107 ARG A CA 1
ATOM 892 C C . ARG A 1 107 ? 4.839 0.287 10.909 1.00 97.81 107 ARG A C 1
ATOM 894 O O . ARG A 1 107 ? 5.380 -0.252 11.866 1.00 97.81 107 ARG A O 1
ATOM 901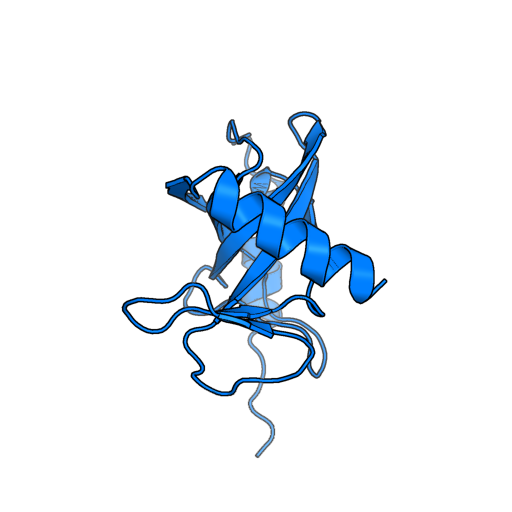 N N . MET A 1 108 ? 5.496 0.645 9.811 1.00 95.94 108 MET A N 1
ATOM 902 C CA . MET A 1 108 ? 6.943 0.486 9.654 1.00 95.94 108 MET A CA 1
ATOM 903 C C . MET A 1 108 ? 7.679 1.777 9.983 1.00 95.94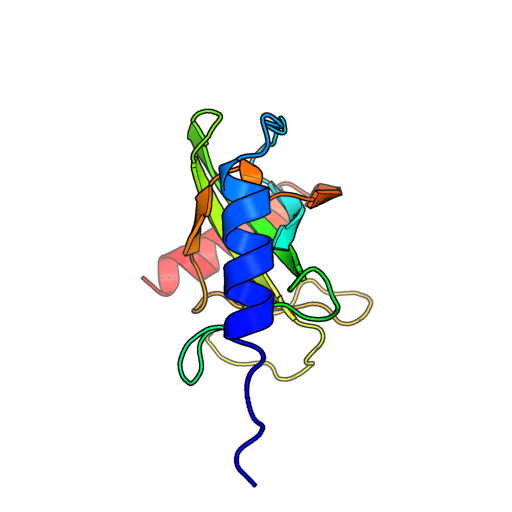 108 MET A C 1
ATOM 905 O O . MET A 1 108 ? 8.540 1.807 10.850 1.00 95.94 108 MET A O 1
ATOM 909 N N . ARG A 1 109 ? 7.357 2.849 9.256 1.00 96.00 109 ARG A N 1
ATOM 910 C CA . ARG A 1 109 ? 8.037 4.145 9.360 1.00 96.00 109 ARG A CA 1
ATOM 911 C C . ARG A 1 109 ? 7.189 5.251 8.746 1.00 96.00 109 ARG A C 1
ATOM 913 O O . ARG A 1 109 ? 6.105 4.994 8.224 1.00 96.00 109 ARG A O 1
ATOM 920 N N . LYS A 1 110 ? 7.689 6.483 8.786 1.00 96.94 110 LYS A N 1
ATOM 921 C CA . LYS A 1 110 ? 7.098 7.639 8.106 1.00 96.94 110 LYS A CA 1
ATOM 922 C C . LYS A 1 110 ? 8.114 8.228 7.136 1.00 96.94 110 LYS A C 1
ATOM 924 O O . LYS A 1 110 ? 9.265 8.425 7.507 1.00 96.94 110 LYS A O 1
ATOM 929 N N . MET A 1 111 ? 7.681 8.473 5.908 1.00 95.50 111 MET A N 1
ATOM 930 C CA . MET A 1 111 ? 8.484 9.079 4.854 1.00 95.50 111 MET A CA 1
ATOM 931 C C . MET A 1 111 ? 8.681 10.577 5.114 1.00 95.50 111 MET A C 1
ATOM 933 O O . MET A 1 111 ? 7.775 11.274 5.602 1.00 95.50 111 MET A O 1
ATOM 937 N N . ALA A 1 112 ? 9.875 11.070 4.785 1.00 96.38 112 ALA A N 1
ATOM 938 C CA . ALA A 1 112 ? 10.188 12.490 4.837 1.00 96.38 112 ALA A CA 1
ATOM 939 C C . ALA A 1 112 ? 9.267 13.283 3.893 1.00 96.38 112 ALA A C 1
ATOM 941 O O . ALA A 1 112 ? 8.800 12.764 2.881 1.00 96.38 112 ALA A O 1
ATOM 942 N N . VAL A 1 113 ? 8.973 14.540 4.242 1.00 98.12 113 VAL A N 1
ATOM 943 C CA . VAL A 1 113 ? 8.040 15.379 3.464 1.00 98.12 113 VAL A CA 1
ATOM 944 C C . VAL A 1 113 ? 8.538 15.575 2.032 1.00 98.12 113 VAL A C 1
ATOM 946 O O . VAL A 1 113 ? 7.761 15.392 1.103 1.00 98.12 113 VAL A O 1
ATOM 949 N N . TRP A 1 114 ? 9.825 15.893 1.862 1.00 97.44 114 TRP A N 1
ATOM 950 C CA . TRP A 1 114 ? 10.430 16.144 0.551 1.00 97.44 114 TRP A CA 1
ATOM 951 C C . TRP A 1 114 ? 10.276 14.931 -0.378 1.00 97.44 114 TRP A C 1
ATOM 953 O O . TRP A 1 114 ? 9.704 15.055 -1.455 1.00 97.44 114 TRP A O 1
ATOM 963 N N . GLN A 1 115 ? 10.648 13.741 0.100 1.00 96.00 115 GLN A N 1
ATOM 964 C CA . GLN A 1 115 ? 10.573 12.505 -0.677 1.00 96.00 115 GLN A CA 1
ATOM 965 C C . GLN A 1 115 ? 9.124 12.148 -1.027 1.00 96.00 115 GLN A C 1
ATOM 967 O O . GLN A 1 115 ? 8.818 11.709 -2.130 1.00 96.00 115 GLN A O 1
ATOM 972 N N . PHE A 1 116 ? 8.197 12.368 -0.094 1.00 97.69 116 PHE A N 1
ATOM 973 C CA . PHE A 1 116 ? 6.783 12.135 -0.359 1.00 97.69 116 PHE A CA 1
ATOM 974 C C . PHE A 1 116 ? 6.218 13.079 -1.423 1.00 97.69 116 PHE A C 1
ATOM 976 O O . PHE A 1 116 ? 5.396 12.658 -2.236 1.00 97.69 116 PHE A O 1
ATOM 983 N N . ASN A 1 117 ? 6.649 14.341 -1.430 1.00 98.00 117 ASN A N 1
ATOM 984 C CA . ASN A 1 117 ? 6.244 15.296 -2.456 1.00 98.00 117 ASN A CA 1
ATOM 985 C C . ASN A 1 117 ? 6.767 14.876 -3.833 1.00 98.00 117 ASN A C 1
ATOM 987 O O . ASN A 1 117 ? 5.999 14.917 -4.788 1.00 98.00 117 ASN A O 1
ATOM 991 N N . GLU A 1 118 ? 8.003 14.377 -3.931 1.00 96.19 118 GLU A N 1
ATOM 992 C CA . GLU A 1 118 ? 8.523 13.803 -5.181 1.00 96.19 118 GLU A CA 1
ATOM 993 C C . GLU A 1 118 ? 7.665 12.633 -5.669 1.00 96.19 118 GLU A C 1
ATOM 995 O O . GLU A 1 118 ? 7.225 12.630 -6.817 1.00 96.19 118 GLU A O 1
ATOM 1000 N N . VAL A 1 119 ? 7.345 11.678 -4.786 1.00 96.12 119 VAL A N 1
ATOM 1001 C CA . VAL A 1 119 ? 6.465 10.546 -5.122 1.00 96.12 119 VAL A CA 1
ATOM 1002 C C . VAL A 1 119 ? 5.117 11.032 -5.650 1.00 96.12 119 VAL A C 1
ATOM 1004 O O . VAL A 1 119 ? 4.611 10.484 -6.626 1.00 96.12 119 VAL A O 1
ATOM 1007 N N . ARG A 1 120 ? 4.527 12.063 -5.032 1.00 97.50 120 ARG A N 1
ATOM 1008 C CA . ARG A 1 120 ? 3.255 12.642 -5.485 1.00 97.50 120 ARG A CA 1
ATOM 1009 C C . ARG A 1 120 ? 3.376 13.307 -6.848 1.00 97.50 120 ARG A C 1
ATOM 1011 O O . ARG A 1 120 ? 2.489 13.102 -7.665 1.00 97.50 120 ARG A O 1
ATOM 1018 N N . CYS A 1 121 ? 4.439 14.068 -7.094 1.00 96.38 121 CYS A N 1
ATOM 1019 C CA . CYS A 1 121 ? 4.671 14.696 -8.392 1.00 96.38 121 CYS A CA 1
ATOM 1020 C C . CYS A 1 121 ? 4.786 13.642 -9.499 1.00 96.38 121 CYS A C 1
ATOM 1022 O O . CYS A 1 121 ? 4.093 13.740 -10.506 1.00 96.38 121 CYS A O 1
ATOM 1024 N N . VAL A 1 122 ? 5.589 12.594 -9.284 1.00 95.31 122 VAL A N 1
ATOM 1025 C CA . VAL A 1 122 ? 5.752 11.514 -10.271 1.00 95.31 122 VAL A CA 1
ATOM 1026 C C . VAL A 1 122 ? 4.460 10.708 -10.438 1.00 95.31 122 VAL A C 1
ATOM 1028 O O . VAL A 1 122 ? 4.108 10.345 -11.555 1.00 95.31 122 VAL A O 1
ATOM 1031 N N . PHE A 1 123 ? 3.720 10.451 -9.354 1.00 96.25 123 PHE A N 1
ATOM 1032 C CA . PHE A 1 123 ? 2.424 9.774 -9.431 1.00 96.25 123 PHE A CA 1
ATOM 1033 C C . PHE A 1 123 ? 1.394 10.585 -10.224 1.00 96.25 123 PHE A C 1
ATOM 1035 O O . PHE A 1 123 ? 0.710 10.016 -11.063 1.00 96.25 123 PHE A O 1
ATOM 1042 N N . LEU A 1 124 ? 1.294 11.896 -9.987 1.00 95.00 124 LEU A N 1
ATOM 1043 C CA . LEU A 1 124 ? 0.371 12.770 -10.717 1.00 95.00 124 LEU A CA 1
ATOM 1044 C C . LEU A 1 124 ? 0.742 12.904 -12.195 1.00 95.00 124 LEU A C 1
ATOM 1046 O O . LEU A 1 124 ? -0.146 13.052 -13.015 1.00 95.00 124 LEU A O 1
ATOM 1050 N N . ALA A 1 125 ? 2.024 12.814 -12.548 1.00 94.25 125 ALA A N 1
ATOM 1051 C CA . ALA A 1 125 ? 2.447 12.796 -13.948 1.00 94.25 125 ALA A CA 1
ATOM 1052 C C . ALA A 1 125 ? 2.065 11.496 -14.689 1.00 94.25 125 ALA A C 1
ATOM 1054 O O . ALA A 1 125 ? 2.168 11.443 -15.912 1.00 94.25 125 ALA A O 1
ATOM 1055 N N . LEU A 1 126 ? 1.668 10.443 -13.964 1.00 91.81 126 LEU A N 1
ATOM 1056 C CA . LEU A 1 126 ? 1.272 9.151 -14.529 1.00 91.81 126 LEU A CA 1
ATOM 1057 C C . LEU A 1 126 ? -0.244 9.030 -14.784 1.00 91.81 126 LEU A C 1
ATOM 1059 O O . LEU A 1 126 ? -0.640 8.132 -15.529 1.00 91.81 126 LEU A O 1
ATOM 1063 N N . VAL A 1 127 ? -1.080 9.864 -14.153 1.00 88.12 127 VAL A N 1
ATOM 1064 C CA . VAL A 1 127 ? -2.553 9.728 -14.134 1.00 88.12 127 VAL A CA 1
ATOM 1065 C C . VAL A 1 127 ? -3.287 10.940 -14.683 1.00 88.12 127 VAL A C 1
ATOM 1067 O O . VAL A 1 127 ? -2.725 12.052 -14.632 1.00 88.12 127 VAL A O 1
#

Radius of gyration: 14.55 Å; Cα contacts (8 Å, |Δi|>4): 228; chains: 1; bounding box: 34×40×31 Å

Nearest PDB structures (foldseek):
  6l29-assembly1_B  TM=7.662E-01  e=8.888E-06  Mycobacterium tuberculosis
  7du5-assembly1_A  TM=7.763E-01  e=1.924E-05  Mycobacterium tuberculosis H37Rv
  6kyt-assembly2_H  TM=7.639E-01  e=1.813E-05  Mycobacterium tuberculosis H37Rv
  5wyg-assembly1_A  TM=6.977E-01  e=2.916E-05  Mycobacterium tuberculosis H37Rv
  5cqy-assembly1_A  TM=7.768E-01  e=2.958E-04  Escherichia coli K-12

Solvent-accessible surface area (backbone atoms only — not comparable to full-atom values): 7251 Å² total; per-residue (Å²): 132,86,77,82,72,61,49,68,63,34,51,56,51,49,51,51,47,66,72,47,85,63,68,52,87,84,56,58,42,28,30,26,32,27,50,62,25,67,61,71,86,88,50,80,54,26,44,78,96,67,16,34,34,49,25,36,28,69,39,69,79,53,78,52,37,32,35,32,28,38,50,40,66,63,82,78,83,46,99,50,43,48,76,69,59,85,88,59,41,23,37,34,55,83,55,56,41,81,44,53,30,49,36,52,73,48,82,74,51,70,56,57,68,69,62,47,50,52,52,49,52,58,47,53,74,75,105

Mean predicted aligned error: 3.9 Å